Protein AF-A0A950QGL1-F1 (afdb_monomer_lite)

pLDDT: mean 83.85, std 9.9, range [49.78, 97.31]

Foldseek 3Di:
DKDADDQDPDPVLNVLQVVLCVLALCLVVVLLQVQCCPPQVDHWDDDDGNTRIIDDDDPPDDDPVVVVSSVVSSVVSVVCSVPDPVSSVVSVVVSVVVVVD

Structure (mmCIF, N/CA/C/O backbone):
data_AF-A0A950QGL1-F1
#
_entry.id   AF-A0A950QGL1-F1
#
loop_
_atom_site.group_PDB
_atom_site.id
_atom_site.type_symbol
_atom_site.label_atom_id
_atom_site.label_alt_id
_atom_site.label_comp_id
_atom_site.label_asym_id
_atom_site.label_entity_id
_atom_site.label_seq_id
_atom_site.pdbx_PDB_ins_code
_atom_site.Cartn_x
_atom_site.Cartn_y
_atom_site.Cartn_z
_atom_site.occupancy
_atom_site.B_iso_or_equiv
_atom_site.auth_seq_id
_atom_site.auth_comp_id
_atom_site.auth_asym_id
_atom_site.auth_atom_id
_atom_site.pdbx_PDB_model_num
ATOM 1 N N . CYS A 1 1 ? -14.719 4.953 -5.473 1.00 70.88 1 CYS A N 1
ATOM 2 C CA . CYS A 1 1 ? -13.899 6.187 -5.433 1.00 70.88 1 CYS A CA 1
ATOM 3 C C . CYS A 1 1 ? -12.426 5.798 -5.609 1.00 70.88 1 CYS A C 1
ATOM 5 O O . CYS A 1 1 ? -12.134 4.607 -5.697 1.00 70.88 1 CYS A O 1
ATOM 7 N N . GLY A 1 2 ? -11.502 6.753 -5.741 1.00 86.50 2 GLY A N 1
ATOM 8 C CA . GLY A 1 2 ? -10.083 6.430 -5.896 1.00 86.50 2 GLY A CA 1
ATOM 9 C C . GLY A 1 2 ? -9.157 7.550 -5.441 1.00 86.50 2 GLY A C 1
ATOM 10 O O . GLY A 1 2 ? -9.556 8.710 -5.424 1.00 86.50 2 GLY A O 1
ATOM 11 N N . ILE A 1 3 ? -7.938 7.175 -5.063 1.00 90.06 3 ILE A N 1
ATOM 12 C CA . ILE A 1 3 ? -6.883 8.079 -4.597 1.00 90.06 3 ILE A CA 1
ATOM 13 C C . ILE A 1 3 ? -5.868 8.215 -5.725 1.00 90.06 3 ILE A C 1
ATOM 15 O O . ILE A 1 3 ? -5.234 7.228 -6.099 1.00 90.06 3 ILE A O 1
ATOM 19 N N . GLN A 1 4 ? -5.742 9.417 -6.287 1.00 89.56 4 GLN A N 1
ATOM 20 C CA . GLN A 1 4 ? -4.784 9.697 -7.352 1.00 89.56 4 GLN A CA 1
ATOM 21 C C . GLN A 1 4 ? -3.449 10.152 -6.765 1.00 89.56 4 GLN A C 1
ATOM 23 O O . GLN A 1 4 ? -3.382 11.145 -6.046 1.00 89.56 4 GLN A O 1
ATOM 28 N N . PHE A 1 5 ? -2.378 9.456 -7.128 1.00 87.06 5 PHE A N 1
ATOM 29 C CA . PHE A 1 5 ? -1.020 9.822 -6.763 1.00 87.06 5 PHE A CA 1
ATOM 30 C C . PHE A 1 5 ? -0.388 10.705 -7.822 1.00 87.06 5 PHE A C 1
ATOM 32 O O . PHE A 1 5 ? -0.558 10.504 -9.026 1.00 87.06 5 PHE A O 1
ATOM 39 N N . GLN A 1 6 ? 0.391 11.661 -7.335 1.00 85.75 6 GLN A N 1
ATOM 40 C CA . GLN A 1 6 ? 1.220 12.534 -8.142 1.00 85.75 6 GLN A CA 1
ATOM 41 C C . GLN A 1 6 ? 2.687 12.240 -7.874 1.00 85.75 6 GLN A C 1
ATOM 43 O O . GLN A 1 6 ? 3.062 11.561 -6.914 1.00 85.75 6 GLN A O 1
ATOM 48 N N . ARG A 1 7 ? 3.530 12.768 -8.754 1.00 84.31 7 ARG A N 1
ATOM 49 C CA . ARG A 1 7 ? 4.971 12.717 -8.565 1.00 84.31 7 ARG A CA 1
ATOM 50 C C . ARG A 1 7 ? 5.338 13.416 -7.239 1.00 84.31 7 ARG A C 1
ATOM 52 O O . ARG A 1 7 ? 4.849 14.519 -7.006 1.00 84.31 7 ARG A O 1
ATOM 59 N N . PRO A 1 8 ? 6.213 12.828 -6.403 1.00 84.06 8 PRO A N 1
ATOM 60 C CA . PRO A 1 8 ? 6.651 13.463 -5.160 1.00 84.06 8 PRO A CA 1
ATOM 61 C C . PRO A 1 8 ? 7.402 14.774 -5.433 1.00 84.06 8 PRO A C 1
ATOM 63 O O . PRO A 1 8 ? 7.989 14.946 -6.498 1.00 84.06 8 PRO A O 1
ATOM 66 N N . GLU A 1 9 ? 7.437 15.693 -4.469 1.00 84.12 9 GLU A N 1
ATOM 67 C CA . GLU A 1 9 ? 8.131 16.983 -4.635 1.00 84.12 9 GLU A CA 1
ATOM 68 C C . GLU A 1 9 ? 9.641 16.882 -4.367 1.00 84.12 9 GLU A C 1
ATOM 70 O O . GLU A 1 9 ? 10.451 17.495 -5.068 1.00 84.12 9 GLU A O 1
ATOM 75 N N . LYS A 1 10 ? 10.039 16.057 -3.388 1.00 85.25 10 LYS A N 1
ATOM 76 C CA . LYS A 1 10 ? 11.442 15.880 -2.976 1.00 85.25 10 LYS A CA 1
ATOM 77 C C . LYS A 1 10 ? 12.274 15.253 -4.097 1.00 85.25 10 LYS A C 1
ATOM 79 O O . LYS A 1 10 ? 11.931 14.186 -4.604 1.00 85.25 10 LYS A O 1
ATOM 84 N N . LEU A 1 11 ? 13.410 15.868 -4.434 1.00 80.75 11 LEU A N 1
ATOM 85 C CA . LEU A 1 11 ? 14.247 15.471 -5.577 1.00 80.75 11 LEU A CA 1
ATOM 86 C C . LEU A 1 11 ? 14.726 14.009 -5.514 1.00 80.75 11 LEU A C 1
ATOM 88 O O . LEU A 1 11 ? 14.698 13.309 -6.524 1.00 80.75 11 LEU A O 1
ATOM 92 N N . SER A 1 12 ? 15.112 13.527 -4.330 1.00 78.38 12 SER A N 1
ATOM 93 C CA . SER A 1 12 ? 15.541 12.136 -4.131 1.00 78.38 12 SER A CA 1
ATOM 94 C C . SER A 1 12 ? 14.422 11.134 -4.439 1.00 78.38 12 SER A C 1
ATOM 96 O O . SER A 1 12 ? 14.634 10.165 -5.166 1.00 78.38 12 SER A O 1
ATOM 98 N N . LEU A 1 13 ? 13.206 11.405 -3.956 1.00 80.12 13 LEU A N 1
ATOM 99 C CA . LEU A 1 13 ? 12.026 10.577 -4.220 1.00 80.12 13 LEU A CA 1
ATOM 100 C C . LEU A 1 13 ? 11.571 10.687 -5.677 1.00 80.12 13 LEU A C 1
ATOM 102 O O . LEU A 1 13 ? 11.119 9.704 -6.256 1.00 80.12 13 LEU A O 1
ATOM 106 N N . ARG A 1 14 ? 11.731 11.862 -6.297 1.00 84.00 14 ARG A N 1
ATOM 107 C CA . ARG A 1 14 ? 11.430 12.084 -7.718 1.00 84.00 14 ARG A CA 1
ATOM 108 C C . ARG A 1 14 ? 12.253 11.188 -8.629 1.00 84.00 14 ARG A C 1
ATOM 110 O O . ARG A 1 14 ? 11.690 10.652 -9.578 1.00 84.00 14 ARG A O 1
ATOM 117 N N . LEU A 1 15 ? 13.551 11.052 -8.357 1.00 81.06 15 LEU A N 1
ATOM 118 C CA . LEU A 1 15 ? 14.447 10.232 -9.169 1.00 81.06 15 LEU A CA 1
ATOM 119 C C . LEU A 1 15 ? 14.094 8.744 -9.062 1.00 81.06 15 LEU A C 1
ATOM 121 O O . LEU A 1 15 ? 13.990 8.059 -10.082 1.00 81.06 15 LEU A O 1
ATOM 125 N N . ALA A 1 16 ? 13.857 8.258 -7.840 1.00 78.62 16 ALA A N 1
ATOM 126 C CA . ALA A 1 16 ? 13.395 6.891 -7.615 1.00 78.62 16 ALA A CA 1
ATOM 127 C C . ALA A 1 16 ? 12.066 6.646 -8.349 1.00 78.62 16 ALA A C 1
ATOM 129 O O . ALA A 1 16 ? 11.975 5.744 -9.180 1.00 78.62 16 ALA A O 1
ATOM 130 N N . PHE A 1 17 ? 11.077 7.517 -8.136 1.00 81.25 17 PHE A N 1
ATOM 131 C CA . PHE A 1 17 ? 9.763 7.446 -8.773 1.00 81.25 17 PHE A CA 1
ATOM 132 C C . PHE A 1 17 ? 9.837 7.390 -10.308 1.00 81.25 17 PHE A C 1
ATOM 134 O O . PHE A 1 17 ? 9.224 6.520 -10.923 1.00 81.25 17 PHE A O 1
ATOM 141 N N . GLU A 1 18 ? 10.610 8.277 -10.944 1.00 83.12 18 GLU A N 1
ATOM 142 C CA . GLU A 1 18 ? 10.776 8.280 -12.406 1.00 83.12 18 GLU A CA 1
ATOM 143 C C . GLU A 1 18 ? 11.454 7.015 -12.930 1.00 83.12 18 GLU A C 1
ATOM 145 O O . GLU A 1 18 ? 11.082 6.516 -13.993 1.00 83.12 18 GLU A O 1
ATOM 150 N N . THR A 1 19 ? 12.428 6.486 -12.188 1.00 78.56 19 THR A N 1
ATOM 151 C CA . THR A 1 19 ? 13.119 5.245 -12.553 1.00 78.56 19 THR A CA 1
ATOM 152 C C . THR A 1 19 ? 12.134 4.076 -12.595 1.00 78.56 19 THR A C 1
ATOM 154 O O . THR A 1 19 ? 12.108 3.332 -13.572 1.00 78.56 19 THR A O 1
ATOM 157 N N . PHE A 1 20 ? 11.249 3.961 -11.601 1.00 72.81 20 PHE A N 1
ATOM 158 C CA . PHE A 1 20 ? 10.198 2.937 -11.592 1.00 72.81 20 PHE A CA 1
ATOM 159 C C . PHE A 1 20 ? 9.155 3.129 -12.680 1.00 72.81 20 PHE A C 1
ATOM 161 O O . PHE A 1 20 ? 8.772 2.160 -13.336 1.00 72.81 20 PHE A O 1
ATOM 168 N N . ASN A 1 21 ? 8.725 4.370 -12.899 1.00 77.38 21 ASN A N 1
ATOM 169 C CA . ASN A 1 21 ? 7.741 4.675 -13.928 1.00 77.38 21 ASN A CA 1
ATOM 170 C C . ASN A 1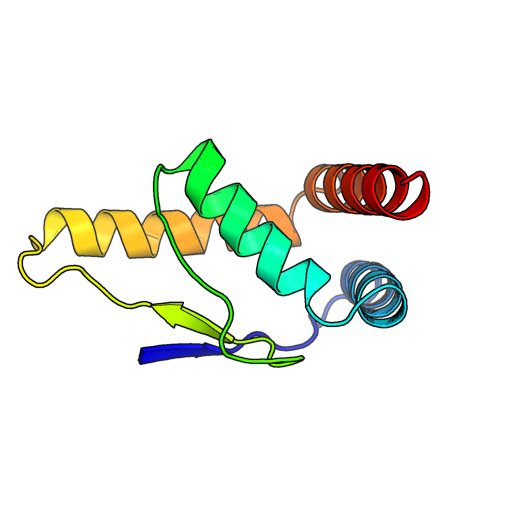 21 ? 8.254 4.313 -15.334 1.00 77.38 21 ASN A C 1
ATOM 172 O O . ASN A 1 21 ? 7.473 3.900 -16.185 1.00 77.38 21 ASN A O 1
ATOM 176 N N . ARG A 1 22 ? 9.573 4.415 -15.568 1.00 78.50 22 ARG A N 1
ATOM 177 C CA . ARG A 1 22 ? 10.218 3.957 -16.810 1.00 78.50 22 ARG A CA 1
ATOM 178 C C . ARG A 1 22 ? 10.258 2.439 -16.961 1.00 78.50 22 ARG A C 1
ATOM 180 O O . ARG A 1 22 ? 10.196 1.964 -18.087 1.00 78.50 22 ARG A O 1
ATOM 187 N N . ILE A 1 23 ? 10.389 1.697 -15.862 1.00 75.06 23 ILE A N 1
ATOM 188 C CA . ILE A 1 23 ? 10.413 0.229 -15.896 1.00 75.06 23 ILE A CA 1
ATOM 189 C C . ILE A 1 23 ? 9.020 -0.300 -16.239 1.00 75.06 23 ILE A C 1
ATOM 191 O O . ILE A 1 23 ? 8.872 -1.079 -17.174 1.00 75.06 23 ILE A O 1
ATOM 195 N N . HIS A 1 24 ? 8.000 0.127 -15.492 1.00 72.56 24 HIS A N 1
ATOM 196 C CA . HIS A 1 24 ? 6.609 -0.178 -15.808 1.00 72.56 24 HIS A CA 1
ATOM 197 C C . HIS A 1 24 ? 5.683 0.809 -15.072 1.00 72.56 24 HIS A C 1
ATOM 199 O O . HIS A 1 24 ? 5.718 0.854 -13.839 1.00 72.56 24 HIS A O 1
ATOM 205 N N . PRO A 1 25 ? 4.800 1.558 -15.762 1.00 69.81 25 PRO A N 1
ATOM 206 C CA . PRO A 1 25 ? 4.057 2.660 -15.140 1.00 69.81 25 PRO A CA 1
ATOM 207 C C . PRO A 1 25 ? 3.134 2.234 -13.990 1.00 69.81 25 PRO A C 1
ATOM 209 O O . PRO A 1 25 ? 2.929 2.974 -13.034 1.00 69.81 25 PRO A O 1
ATOM 212 N N . ALA A 1 26 ? 2.613 1.003 -14.034 1.00 74.75 26 ALA A N 1
ATOM 213 C C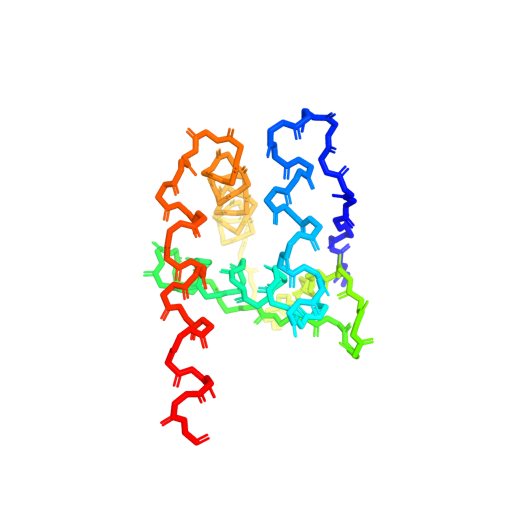A . ALA A 1 26 ? 1.776 0.467 -12.957 1.00 74.75 26 ALA A CA 1
ATOM 214 C C . ALA A 1 26 ? 2.552 -0.001 -11.707 1.00 74.75 26 ALA A C 1
ATOM 216 O O . ALA A 1 26 ? 1.924 -0.343 -10.708 1.00 74.75 26 ALA A O 1
ATOM 217 N N . MET A 1 27 ? 3.890 -0.043 -11.726 1.00 77.75 27 MET A N 1
ATOM 218 C CA . MET A 1 27 ? 4.679 -0.641 -10.636 1.00 77.75 27 MET A CA 1
ATOM 219 C C . MET A 1 27 ? 4.504 0.073 -9.306 1.00 77.75 27 MET A C 1
ATOM 221 O O . MET A 1 27 ? 4.326 -0.582 -8.283 1.00 77.75 27 MET A O 1
ATOM 225 N N . PHE A 1 28 ? 4.525 1.407 -9.313 1.00 80.25 28 PHE A N 1
ATOM 226 C CA . PHE A 1 28 ? 4.340 2.170 -8.083 1.00 80.25 28 PHE A CA 1
ATOM 227 C C . PHE A 1 28 ? 2.977 1.873 -7.455 1.00 80.25 28 PHE A C 1
ATOM 229 O O . PHE A 1 28 ? 2.891 1.532 -6.279 1.00 80.25 28 PHE A O 1
ATOM 236 N N . ALA A 1 29 ? 1.910 1.937 -8.253 1.00 83.38 29 ALA A N 1
ATOM 237 C CA . ALA A 1 29 ? 0.567 1.655 -7.770 1.00 83.38 29 ALA A CA 1
ATOM 238 C C . ALA A 1 29 ? 0.438 0.198 -7.287 1.00 83.38 29 ALA A C 1
ATOM 240 O O . ALA A 1 29 ? -0.150 -0.055 -6.236 1.00 83.38 29 ALA A O 1
ATOM 241 N N . GLN A 1 30 ? 1.064 -0.752 -7.987 1.00 84.31 30 GLN A N 1
ATOM 242 C CA . GLN A 1 30 ? 1.046 -2.162 -7.605 1.00 84.31 30 GLN A CA 1
ATOM 243 C C . GLN A 1 30 ? 1.781 -2.430 -6.290 1.00 84.31 30 GLN A C 1
ATOM 245 O O . GLN A 1 30 ? 1.351 -3.253 -5.484 1.00 84.31 30 GLN A O 1
ATOM 250 N N . MET A 1 31 ? 2.863 -1.707 -6.023 1.00 85.31 31 MET A N 1
ATOM 251 C CA . MET A 1 31 ? 3.551 -1.788 -4.741 1.00 85.31 31 MET A CA 1
ATOM 252 C C . MET A 1 31 ? 2.699 -1.310 -3.574 1.00 85.31 31 MET A C 1
ATOM 254 O O . MET A 1 31 ? 2.710 -1.945 -2.521 1.00 85.31 31 MET A O 1
ATOM 258 N N . LEU A 1 32 ? 1.956 -0.217 -3.757 1.00 89.19 32 LEU A N 1
ATOM 259 C CA . LEU A 1 32 ? 1.033 0.269 -2.735 1.00 89.19 32 LEU A CA 1
ATOM 260 C C . LEU A 1 32 ? -0.023 -0.791 -2.419 1.00 89.19 32 LEU A C 1
ATOM 262 O O . LEU A 1 32 ? -0.233 -1.108 -1.250 1.00 89.19 32 LEU A O 1
ATOM 266 N N 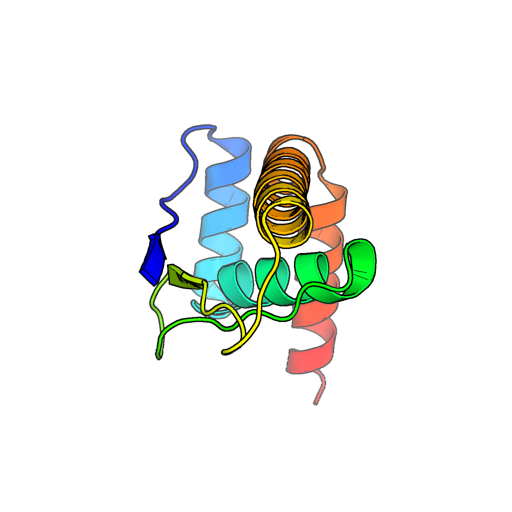. VAL A 1 33 ? -0.603 -1.409 -3.455 1.00 91.50 33 VAL A N 1
ATOM 267 C CA . VAL A 1 33 ? -1.547 -2.529 -3.308 1.00 91.50 33 VAL A CA 1
ATOM 268 C C . VAL A 1 33 ? -0.911 -3.683 -2.529 1.00 91.50 33 VAL A C 1
ATOM 270 O O . VAL A 1 33 ? -1.490 -4.179 -1.563 1.00 91.50 33 VAL A O 1
ATOM 273 N N . MET A 1 34 ? 0.308 -4.091 -2.896 1.00 90.00 34 MET A N 1
ATOM 274 C CA . MET A 1 34 ? 1.015 -5.170 -2.203 1.00 90.00 34 MET A CA 1
ATOM 275 C C . MET A 1 34 ? 1.301 -4.842 -0.735 1.00 90.00 34 MET A C 1
ATOM 277 O O . MET A 1 34 ? 1.220 -5.736 0.108 1.00 90.00 34 MET A O 1
ATOM 281 N N . ARG A 1 35 ? 1.647 -3.590 -0.416 1.00 91.12 35 ARG A N 1
ATOM 282 C CA . ARG A 1 35 ? 1.972 -3.167 0.951 1.00 91.12 35 ARG A CA 1
ATOM 283 C C . ARG A 1 35 ? 0.726 -3.111 1.827 1.00 91.12 35 ARG A C 1
ATOM 285 O O . ARG A 1 35 ? 0.745 -3.675 2.918 1.00 91.12 35 ARG A O 1
ATOM 292 N N . LEU A 1 36 ? -0.355 -2.526 1.312 1.00 94.12 36 LEU A N 1
ATOM 293 C CA . LEU A 1 36 ? -1.671 -2.523 1.953 1.00 94.12 36 LEU A CA 1
ATOM 294 C C . LEU A 1 36 ? -2.132 -3.946 2.270 1.00 94.12 36 LEU A C 1
ATOM 296 O O . LEU A 1 36 ? -2.509 -4.236 3.405 1.00 94.12 36 LEU A O 1
ATOM 300 N N . PHE A 1 37 ? -2.000 -4.864 1.312 1.00 94.31 37 PHE A N 1
ATOM 301 C CA . PHE A 1 37 ? -2.404 -6.248 1.519 1.00 94.31 37 PHE A CA 1
ATOM 302 C C . PHE A 1 37 ? -1.510 -6.972 2.534 1.00 94.31 37 PHE A C 1
ATOM 304 O O . PHE A 1 37 ? -2.006 -7.546 3.498 1.00 94.31 37 PHE A O 1
ATOM 311 N N . ARG A 1 38 ? -0.183 -6.930 2.361 1.00 92.25 38 ARG A N 1
ATOM 312 C CA . ARG A 1 38 ? 0.748 -7.726 3.181 1.00 92.25 38 ARG A CA 1
ATOM 313 C C . ARG A 1 38 ? 0.912 -7.223 4.610 1.00 92.25 38 ARG A C 1
ATOM 315 O O . ARG A 1 38 ? 1.161 -8.040 5.489 1.00 92.25 38 ARG A O 1
ATOM 322 N N . LYS A 1 39 ? 0.842 -5.909 4.837 1.00 93.38 39 LYS A N 1
ATOM 323 C CA . LYS A 1 39 ? 1.051 -5.322 6.170 1.00 93.38 39 LYS A CA 1
ATOM 324 C C . LYS A 1 39 ? -0.236 -5.011 6.913 1.00 93.38 39 LYS A C 1
ATOM 326 O O . LYS A 1 39 ? -0.235 -5.046 8.137 1.00 93.38 39 LYS A O 1
ATOM 331 N N . HIS A 1 40 ? -1.299 -4.687 6.184 1.00 95.31 40 HIS A N 1
ATOM 332 C CA . HIS A 1 40 ? -2.538 -4.196 6.779 1.00 95.31 40 HIS A CA 1
ATOM 333 C C . HIS A 1 40 ? -3.747 -5.081 6.456 1.00 95.31 40 HIS A C 1
ATOM 335 O O . HIS A 1 40 ? -4.835 -4.803 6.942 1.00 95.31 40 HIS A O 1
ATOM 341 N N . GLY A 1 41 ? -3.586 -6.142 5.653 1.00 94.56 41 GLY A N 1
ATOM 342 C CA . GLY A 1 41 ? -4.694 -7.021 5.267 1.00 94.56 41 GLY A CA 1
ATOM 343 C C . GLY A 1 41 ? -5.718 -6.350 4.348 1.00 94.56 41 GLY A C 1
ATOM 344 O O . GLY A 1 41 ? -6.807 -6.879 4.153 1.00 94.56 41 GLY A O 1
ATOM 345 N N . VAL A 1 42 ? -5.386 -5.190 3.773 1.00 94.56 42 VAL A N 1
ATOM 346 C CA . VAL A 1 42 ? -6.308 -4.394 2.961 1.00 94.56 42 VAL A CA 1
ATOM 347 C C . VAL A 1 42 ? -6.113 -4.724 1.485 1.00 94.56 42 VAL A C 1
ATOM 349 O O . VAL A 1 42 ? -5.095 -4.381 0.881 1.00 94.56 42 VAL A O 1
ATOM 352 N N . LEU A 1 43 ? -7.115 -5.360 0.877 1.00 93.69 43 LEU A N 1
ATOM 353 C CA . LEU A 1 43 ? -7.115 -5.632 -0.557 1.00 93.69 43 LEU A CA 1
ATOM 354 C C . LEU A 1 43 ? -7.608 -4.409 -1.340 1.00 93.69 43 LEU A C 1
ATOM 356 O O . LEU A 1 43 ? -8.710 -3.912 -1.129 1.00 93.69 43 LEU A O 1
ATOM 360 N N . THR A 1 44 ? -6.792 -3.946 -2.281 1.00 92.19 44 THR A N 1
ATOM 361 C CA . THR A 1 44 ? -7.100 -2.826 -3.182 1.00 92.19 44 THR A CA 1
ATOM 362 C C . THR A 1 44 ? -6.709 -3.176 -4.613 1.00 92.19 44 THR A C 1
ATOM 364 O O . THR A 1 44 ? -6.129 -4.230 -4.874 1.00 92.19 44 THR A O 1
ATOM 367 N N . GLN A 1 45 ? -7.056 -2.310 -5.565 1.00 89.94 45 GLN A N 1
ATOM 368 C CA . GLN A 1 45 ? -6.709 -2.486 -6.974 1.00 89.94 45 GLN A CA 1
ATOM 369 C C . GLN A 1 45 ? -6.231 -1.171 -7.582 1.00 89.94 45 GLN A C 1
ATOM 371 O O . GLN A 1 45 ? -6.606 -0.094 -7.123 1.00 89.94 45 GLN A O 1
ATOM 376 N N . VAL A 1 46 ? -5.439 -1.257 -8.647 1.00 87.62 46 VAL A N 1
ATOM 377 C CA . VAL A 1 46 ? -5.091 -0.103 -9.483 1.00 87.62 46 VAL A CA 1
ATOM 378 C C . VAL A 1 46 ? -6.192 0.109 -10.524 1.00 87.62 46 VAL A C 1
ATOM 380 O O . VAL A 1 46 ? -6.712 -0.852 -11.093 1.00 87.62 46 VAL A O 1
ATOM 383 N N . CYS A 1 47 ? -6.578 1.359 -10.776 1.00 84.81 47 CYS A N 1
ATOM 384 C CA . CYS A 1 47 ? -7.547 1.674 -11.823 1.00 84.81 47 CYS A CA 1
ATOM 385 C C . CYS A 1 47 ? -6.892 1.606 -13.214 1.00 84.81 47 CYS A C 1
ATOM 387 O O . CYS A 1 47 ? -6.129 2.492 -13.561 1.00 84.81 47 CYS A O 1
ATOM 389 N N . GLY A 1 48 ? -7.244 0.627 -14.051 1.00 76.31 48 GLY A N 1
ATOM 390 C CA . GLY A 1 48 ? -6.859 0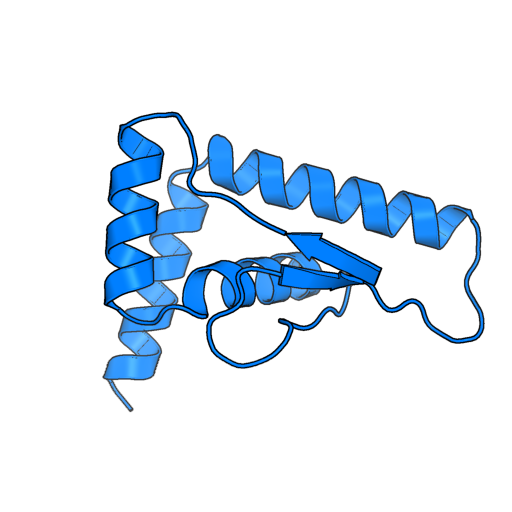.604 -15.473 1.00 76.31 48 GLY A CA 1
ATOM 391 C C . GLY A 1 48 ? -5.345 0.559 -15.757 1.00 76.31 48 GLY A C 1
ATOM 392 O O . GLY A 1 48 ? -4.514 0.481 -14.855 1.00 76.31 48 GLY A O 1
ATOM 393 N N . ASN A 1 49 ? -4.977 0.605 -17.042 1.00 68.12 49 ASN A N 1
ATOM 394 C CA . ASN A 1 49 ? -3.571 0.625 -17.455 1.00 68.12 49 ASN A CA 1
ATOM 395 C C . ASN A 1 49 ? -2.992 2.036 -17.305 1.00 68.12 49 ASN A C 1
ATOM 397 O O . ASN A 1 49 ? -3.526 2.989 -17.865 1.00 68.12 49 ASN A O 1
ATOM 401 N N . ASN A 1 50 ? -1.868 2.148 -16.594 1.00 63.72 50 ASN A N 1
ATOM 402 C CA . ASN A 1 50 ? -1.075 3.372 -16.422 1.00 63.72 50 ASN A CA 1
ATOM 403 C C . ASN A 1 50 ? -1.746 4.528 -15.657 1.00 63.72 50 ASN A C 1
ATOM 405 O O . ASN A 1 50 ? -1.213 5.638 -15.682 1.00 63.72 50 ASN A O 1
ATOM 409 N N . PHE A 1 51 ? -2.850 4.306 -14.933 1.00 71.06 51 PHE A N 1
ATOM 410 C CA . PHE A 1 51 ? -3.329 5.326 -13.998 1.00 71.06 51 PHE A CA 1
ATOM 411 C C . PHE A 1 51 ? -2.746 5.099 -12.613 1.00 71.06 51 PHE A C 1
ATOM 413 O O . PHE A 1 51 ? -2.871 4.037 -12.006 1.00 71.06 51 PHE A O 1
ATOM 420 N N . MET A 1 52 ? -2.165 6.164 -12.076 1.00 83.75 52 MET A N 1
ATOM 421 C CA . MET A 1 52 ? -1.665 6.243 -10.708 1.00 83.75 52 MET A CA 1
ATOM 422 C C . MET A 1 52 ? -2.821 6.447 -9.728 1.00 83.75 52 MET A C 1
ATOM 424 O O . MET A 1 52 ? -2.813 7.381 -8.935 1.00 83.75 52 MET A O 1
ATOM 428 N N . VAL A 1 53 ? -3.858 5.618 -9.831 1.00 88.00 53 VAL A N 1
ATOM 429 C CA . VAL A 1 53 ? -5.071 5.732 -9.025 1.00 88.00 53 VAL A CA 1
ATOM 430 C C . VAL A 1 53 ? -5.315 4.416 -8.306 1.00 88.00 53 VAL A C 1
ATOM 432 O O . VAL A 1 53 ? -5.547 3.384 -8.938 1.00 88.00 53 VAL A O 1
ATOM 435 N N . LEU A 1 54 ? -5.287 4.464 -6.977 1.00 90.56 54 LEU A N 1
ATOM 436 C CA . LEU A 1 54 ? -5.699 3.353 -6.131 1.00 90.56 54 LEU A CA 1
ATOM 437 C C . LEU A 1 54 ? -7.217 3.362 -6.006 1.00 90.56 54 LEU A C 1
ATOM 439 O O . LEU A 1 54 ? -7.810 4.340 -5.548 1.00 90.56 54 LEU A O 1
ATOM 443 N N . LYS A 1 55 ? -7.853 2.267 -6.403 1.00 89.88 55 LYS A N 1
ATOM 444 C CA . LYS A 1 55 ? -9.289 2.072 -6.272 1.00 89.88 55 LYS A CA 1
ATOM 445 C C . LYS A 1 55 ? -9.626 1.737 -4.822 1.00 89.88 55 LYS A C 1
ATOM 447 O O . LYS A 1 55 ? -9.294 0.657 -4.338 1.00 89.88 55 LYS A O 1
ATOM 452 N N . ALA A 1 56 ? -10.334 2.650 -4.165 1.00 87.88 56 ALA A N 1
ATOM 453 C CA . ALA A 1 56 ? -10.977 2.406 -2.882 1.00 87.88 56 ALA A CA 1
ATOM 454 C C . ALA A 1 56 ? -12.418 1.952 -3.158 1.00 87.88 56 ALA A C 1
ATOM 456 O O . ALA A 1 56 ? -13.280 2.747 -3.554 1.00 87.88 56 ALA A O 1
ATOM 457 N N . ALA A 1 57 ? -12.651 0.647 -3.040 1.00 88.62 57 ALA A N 1
ATOM 458 C CA . ALA A 1 57 ? -13.956 0.026 -3.221 1.00 88.62 57 ALA A CA 1
ATOM 459 C C . ALA A 1 57 ? -14.266 -0.809 -1.972 1.00 88.62 57 ALA A C 1
ATOM 461 O O . ALA A 1 57 ? -13.757 -1.927 -1.870 1.00 88.62 57 ALA A O 1
ATOM 462 N N . PRO A 1 58 ? -15.028 -0.264 -1.006 1.00 89.44 58 PRO A N 1
ATOM 463 C CA . PRO A 1 58 ? -15.402 -1.026 0.174 1.00 89.44 58 PRO A CA 1
ATOM 464 C C . PRO A 1 58 ? -16.332 -2.190 -0.209 1.00 89.44 58 PRO A C 1
ATOM 466 O O . PRO A 1 58 ? -17.013 -2.125 -1.241 1.00 89.44 58 PRO A O 1
ATOM 469 N N . PRO A 1 59 ? -16.373 -3.253 0.609 1.00 90.75 59 PRO A N 1
ATOM 470 C CA . PRO A 1 59 ? -17.381 -4.298 0.477 1.00 90.75 59 PRO A CA 1
ATOM 471 C C . PRO A 1 59 ? -18.797 -3.734 0.679 1.00 90.75 59 PRO A C 1
ATOM 473 O O . PRO A 1 59 ? -18.980 -2.637 1.205 1.00 90.75 59 PRO A O 1
ATOM 476 N N . LEU A 1 60 ? -19.813 -4.507 0.272 1.00 93.81 60 LEU A N 1
ATOM 477 C CA . LEU A 1 60 ? -21.226 -4.120 0.409 1.00 93.81 60 LEU A CA 1
ATOM 478 C C . LEU A 1 60 ? -21.623 -3.837 1.869 1.00 93.81 60 LEU A C 1
ATOM 480 O O . LEU A 1 60 ? -22.480 -2.995 2.121 1.00 93.81 60 LEU A O 1
ATOM 484 N N . VAL A 1 61 ? -20.996 -4.540 2.812 1.00 95.31 61 VAL A N 1
ATOM 485 C CA . VAL A 1 61 ? -21.162 -4.346 4.253 1.00 95.31 61 VAL A CA 1
ATOM 486 C C . VAL A 1 61 ? -19.808 -3.951 4.821 1.00 95.31 61 VAL A C 1
ATOM 488 O O . VAL A 1 61 ? -18.850 -4.705 4.675 1.00 95.31 61 VAL A O 1
ATOM 491 N N . VAL A 1 62 ? -19.737 -2.776 5.442 1.00 95.19 62 VAL A N 1
ATOM 492 C CA . VAL A 1 62 ? -18.533 -2.245 6.085 1.00 95.19 62 VAL A CA 1
ATOM 493 C C . VAL A 1 62 ? -18.934 -1.426 7.309 1.00 95.19 62 VAL A C 1
ATOM 495 O O . VAL A 1 62 ? -19.970 -0.759 7.309 1.00 95.19 62 VAL A O 1
ATOM 498 N N . THR A 1 63 ? -18.123 -1.487 8.355 1.00 97.06 63 THR A N 1
ATOM 499 C CA . THR A 1 63 ? -18.280 -0.713 9.588 1.00 97.06 63 THR A CA 1
ATOM 500 C C . THR A 1 63 ? -17.424 0.551 9.562 1.00 97.06 63 THR A C 1
ATOM 502 O O . THR A 1 63 ? -16.434 0.649 8.839 1.00 97.06 63 THR A O 1
ATOM 505 N N . GLU A 1 64 ? -17.765 1.528 10.400 1.00 96.25 64 GLU A N 1
ATOM 506 C CA . GLU A 1 64 ? -16.973 2.756 10.540 1.00 96.25 64 GLU A CA 1
ATOM 507 C C . GLU A 1 64 ? -15.533 2.472 11.000 1.00 96.25 64 GLU A C 1
ATOM 509 O O . GLU A 1 64 ? -14.586 3.045 10.465 1.00 96.25 64 GLU A O 1
ATOM 514 N N . ALA A 1 65 ? -15.348 1.516 11.913 1.00 97.12 65 ALA A N 1
ATOM 515 C CA . ALA A 1 65 ? -14.025 1.101 12.377 1.00 97.12 65 ALA A CA 1
ATOM 516 C C . ALA A 1 65 ? -13.158 0.508 11.249 1.00 97.12 65 ALA A C 1
ATOM 518 O O . ALA A 1 65 ? -11.954 0.767 11.186 1.00 97.12 65 ALA A O 1
ATOM 519 N N . GLU A 1 66 ? -13.753 -0.249 10.323 1.00 95.38 66 GLU A N 1
ATOM 520 C CA . GLU A 1 66 ? -13.041 -0.779 9.152 1.00 95.38 66 GLU A CA 1
ATOM 521 C C . GLU A 1 66 ? -12.669 0.332 8.162 1.00 95.38 66 GLU A C 1
ATOM 523 O O . GLU A 1 66 ? -11.593 0.287 7.564 1.00 95.38 66 GLU A O 1
ATOM 528 N N . ILE A 1 67 ? -13.509 1.364 8.024 1.00 94.62 67 ILE A N 1
ATOM 529 C CA . ILE A 1 67 ? -13.193 2.548 7.211 1.00 94.62 67 ILE A CA 1
ATOM 530 C C . ILE A 1 67 ? -12.009 3.310 7.814 1.00 94.62 67 ILE A C 1
ATOM 532 O O . ILE A 1 67 ? -11.077 3.652 7.086 1.00 94.62 67 ILE A O 1
ATOM 536 N N . VAL A 1 68 ? -12.003 3.539 9.131 1.00 96.44 68 VAL A N 1
ATOM 537 C CA . VAL A 1 68 ? -10.872 4.179 9.826 1.00 96.44 68 VAL A CA 1
ATOM 538 C C . VAL A 1 68 ? -9.598 3.356 9.640 1.00 96.44 68 VAL A C 1
ATOM 540 O O . VAL A 1 68 ? -8.575 3.894 9.220 1.00 96.44 68 VAL A O 1
ATOM 543 N N . THR A 1 69 ? -9.684 2.037 9.831 1.00 95.62 69 THR A N 1
ATOM 544 C CA . THR A 1 69 ? -8.557 1.114 9.614 1.00 95.62 69 THR A CA 1
ATOM 545 C C . THR A 1 69 ? -7.998 1.223 8.194 1.00 95.62 69 THR A C 1
ATOM 547 O O . THR A 1 69 ? -6.782 1.236 8.002 1.00 95.62 69 THR A O 1
ATOM 550 N N . PHE A 1 70 ? -8.867 1.332 7.184 1.00 95.12 70 PHE A N 1
ATOM 551 C CA . PHE A 1 70 ? -8.450 1.541 5.799 1.00 95.12 70 PHE A CA 1
ATOM 552 C C . PHE A 1 70 ? -7.691 2.862 5.620 1.00 95.12 70 PHE A C 1
ATOM 554 O O . PHE A 1 70 ? -6.618 2.866 5.014 1.00 95.12 70 PHE A O 1
ATOM 561 N N . VAL A 1 71 ? -8.225 3.971 6.139 1.00 95.31 71 VAL A N 1
ATOM 562 C CA . VAL A 1 71 ? -7.606 5.298 6.003 1.00 95.31 71 VAL A CA 1
ATOM 563 C C . VAL A 1 71 ? -6.234 5.332 6.680 1.00 95.31 71 VAL A C 1
ATOM 565 O O . VAL A 1 71 ? -5.260 5.729 6.041 1.00 95.31 71 VAL A O 1
ATOM 568 N N . GLU A 1 72 ? -6.128 4.828 7.911 1.00 97.31 72 GLU A N 1
ATOM 569 C CA . GLU A 1 72 ? -4.855 4.741 8.639 1.00 97.31 72 GLU A CA 1
ATOM 570 C C . GLU A 1 72 ? -3.834 3.848 7.921 1.00 97.31 72 GLU A C 1
ATOM 572 O O . GLU A 1 72 ? -2.639 4.147 7.886 1.00 97.31 72 GLU A O 1
ATOM 577 N N . ALA A 1 73 ? -4.282 2.737 7.328 1.00 96.50 73 ALA A N 1
ATOM 578 C CA . ALA A 1 73 ? -3.409 1.863 6.555 1.00 96.50 73 ALA A CA 1
ATOM 579 C C . ALA A 1 73 ? -2.853 2.574 5.314 1.00 96.50 73 ALA A C 1
ATOM 581 O O . ALA A 1 73 ? -1.667 2.438 5.010 1.00 96.50 73 ALA A O 1
ATOM 582 N N . VAL A 1 74 ? -3.682 3.348 4.604 1.00 94.88 74 VAL A N 1
ATOM 583 C CA . VAL A 1 74 ? -3.212 4.159 3.474 1.00 94.88 74 VAL A CA 1
ATOM 584 C C . VAL A 1 74 ? -2.198 5.195 3.946 1.00 94.88 74 VAL A C 1
ATOM 586 O O . VAL A 1 74 ? -1.131 5.295 3.343 1.00 94.88 74 VAL A O 1
ATOM 589 N N . GLU A 1 75 ? -2.487 5.920 5.025 1.00 95.00 75 GLU A N 1
ATOM 590 C CA . GLU A 1 75 ? -1.581 6.927 5.584 1.00 95.00 75 GLU A CA 1
ATOM 591 C C . GLU A 1 75 ? -0.208 6.329 5.917 1.00 95.00 75 GLU A C 1
ATOM 593 O O . GLU A 1 75 ? 0.802 6.775 5.370 1.00 95.00 75 GLU A O 1
ATOM 598 N N . ARG A 1 76 ? -0.168 5.233 6.686 1.00 95.06 76 ARG A N 1
ATOM 599 C CA . ARG A 1 76 ? 1.085 4.550 7.051 1.00 95.06 76 ARG A CA 1
ATOM 600 C C . ARG A 1 76 ? 1.881 4.084 5.836 1.00 95.06 76 ARG A C 1
ATOM 602 O O . ARG A 1 76 ? 3.103 4.224 5.796 1.00 95.06 76 ARG A O 1
ATOM 609 N N . VAL A 1 77 ? 1.214 3.536 4.820 1.00 92.62 77 VAL A N 1
ATOM 610 C CA . VAL A 1 77 ? 1.898 3.104 3.591 1.00 92.62 77 VAL A CA 1
ATOM 611 C C . VAL A 1 77 ? 2.517 4.300 2.862 1.00 92.62 77 VAL A C 1
ATOM 613 O O . VAL A 1 77 ? 3.641 4.196 2.374 1.00 92.62 77 VAL A O 1
ATOM 616 N N . ILE A 1 78 ? 1.834 5.444 2.808 1.00 90.31 78 ILE A N 1
ATOM 617 C CA . ILE A 1 78 ? 2.359 6.655 2.166 1.00 90.31 78 ILE A CA 1
ATOM 618 C C . ILE A 1 78 ? 3.487 7.293 2.981 1.00 90.31 78 ILE A C 1
ATOM 620 O O . ILE A 1 78 ? 4.455 7.788 2.397 1.00 90.31 78 ILE A O 1
ATOM 624 N N . GLU A 1 79 ? 3.437 7.237 4.307 1.00 90.56 79 GLU A N 1
ATOM 625 C CA . GLU A 1 79 ? 4.560 7.638 5.156 1.00 90.56 79 GLU A CA 1
ATOM 626 C C . GLU A 1 79 ? 5.805 6.780 4.895 1.00 90.56 79 GLU A C 1
ATOM 628 O O . GLU A 1 79 ? 6.908 7.318 4.766 1.00 90.56 79 GLU A O 1
ATOM 633 N N . GLU A 1 80 ? 5.653 5.460 4.738 1.00 87.69 80 GLU A N 1
ATOM 634 C CA . GLU A 1 80 ? 6.765 4.560 4.396 1.00 87.69 80 GLU A CA 1
ATOM 635 C C . GLU A 1 80 ? 7.416 4.927 3.053 1.00 87.69 80 GLU A C 1
ATOM 637 O O . GLU A 1 80 ? 8.645 4.929 2.949 1.00 87.69 80 GLU A O 1
ATOM 642 N N . VAL A 1 81 ? 6.619 5.291 2.042 1.00 85.75 81 VAL A N 1
ATOM 643 C CA . VAL A 1 81 ? 7.122 5.742 0.728 1.00 85.75 81 VAL A CA 1
ATOM 644 C C . VAL A 1 81 ? 8.025 6.972 0.868 1.00 85.75 81 VAL A C 1
ATOM 646 O O . VAL A 1 81 ? 9.042 7.083 0.175 1.00 85.75 81 VAL A O 1
ATOM 649 N N . HIS A 1 82 ? 7.666 7.896 1.764 1.00 82.12 82 HIS A N 1
ATOM 650 C CA . HIS A 1 82 ? 8.391 9.149 1.973 1.00 82.12 82 HIS A CA 1
ATOM 651 C C . HIS A 1 82 ? 9.590 9.030 2.920 1.00 82.12 82 HIS A C 1
ATOM 653 O O . HIS A 1 82 ? 10.508 9.849 2.826 1.00 82.12 82 HIS A O 1
ATOM 659 N N . SER A 1 83 ? 9.579 8.061 3.836 1.00 78.06 83 SER A N 1
ATOM 660 C CA . SER A 1 83 ? 10.563 7.943 4.919 1.00 78.06 83 SER A CA 1
ATOM 661 C C . SER A 1 83 ? 11.597 6.838 4.704 1.00 78.06 83 SER A C 1
ATOM 663 O O . SER A 1 83 ? 12.683 6.911 5.278 1.00 78.06 83 SER A O 1
ATOM 665 N N . SER A 1 84 ? 11.302 5.827 3.880 1.00 72.19 84 SER A N 1
ATOM 666 C CA . SER A 1 84 ? 12.099 4.602 3.838 1.00 72.19 84 SER A CA 1
ATOM 667 C C . SER A 1 84 ? 12.717 4.314 2.474 1.00 72.19 84 SER A C 1
ATOM 669 O O . SER A 1 84 ? 12.030 4.087 1.479 1.00 72.19 84 SER A O 1
ATOM 671 N N . SER A 1 85 ? 14.046 4.184 2.443 1.00 69.69 85 SER A N 1
ATOM 672 C CA . SER A 1 85 ? 14.763 3.586 1.309 1.00 69.69 85 SER A CA 1
ATOM 673 C C . SER A 1 85 ? 14.418 2.101 1.118 1.00 69.69 85 SER A C 1
ATOM 675 O O . SER A 1 85 ? 14.540 1.582 0.009 1.00 69.69 85 SER A O 1
ATOM 677 N N . ALA A 1 86 ? 13.932 1.415 2.161 1.00 73.12 86 ALA A N 1
ATOM 678 C CA . ALA A 1 86 ? 13.566 0.003 2.095 1.00 73.12 86 ALA A CA 1
ATOM 679 C C . ALA A 1 86 ? 12.358 -0.248 1.182 1.00 73.12 86 ALA A C 1
ATOM 681 O O . ALA A 1 86 ? 12.350 -1.249 0.466 1.00 73.12 86 ALA A O 1
ATOM 682 N N . PHE A 1 87 ? 11.390 0.680 1.141 1.00 78.25 87 PHE A N 1
ATOM 683 C CA . PHE A 1 87 ? 10.283 0.625 0.179 1.00 78.25 87 PHE A CA 1
ATOM 684 C C . PHE A 1 87 ? 10.828 0.530 -1.253 1.00 78.25 87 PHE A C 1
ATOM 686 O O . PHE A 1 87 ? 10.480 -0.373 -2.011 1.00 78.25 87 PHE A O 1
ATOM 693 N N . TRP A 1 88 ? 11.771 1.409 -1.589 1.00 74.81 88 TRP A N 1
ATOM 694 C CA . TRP A 1 88 ? 12.390 1.467 -2.911 1.00 74.81 88 TRP A CA 1
ATOM 695 C C . TRP A 1 88 ? 13.307 0.266 -3.205 1.00 74.81 88 TRP A C 1
ATOM 697 O O . TRP A 1 88 ? 13.396 -0.172 -4.349 1.00 74.81 88 TRP A O 1
ATOM 707 N N . ASN A 1 89 ? 13.940 -0.334 -2.197 1.00 76.44 89 ASN A N 1
ATOM 708 C CA . ASN A 1 89 ? 14.731 -1.556 -2.382 1.00 76.44 89 ASN A CA 1
ATOM 709 C C . ASN A 1 89 ? 13.856 -2.786 -2.669 1.00 76.44 89 ASN A C 1
ATOM 711 O O . ASN A 1 89 ? 14.175 -3.582 -3.554 1.00 76.44 89 ASN A O 1
ATOM 715 N N . GLU A 1 90 ? 12.734 -2.942 -1.962 1.00 75.75 90 GLU A N 1
ATOM 716 C CA . GLU A 1 90 ? 11.767 -4.008 -2.252 1.00 75.75 90 GLU A CA 1
ATOM 717 C C . GLU A 1 90 ? 11.176 -3.863 -3.657 1.00 75.75 90 GLU A C 1
ATOM 719 O O . GLU A 1 90 ? 11.022 -4.858 -4.368 1.00 75.75 90 GLU A O 1
ATOM 724 N N . ALA A 1 91 ? 10.913 -2.623 -4.075 1.00 71.56 91 ALA A N 1
ATOM 725 C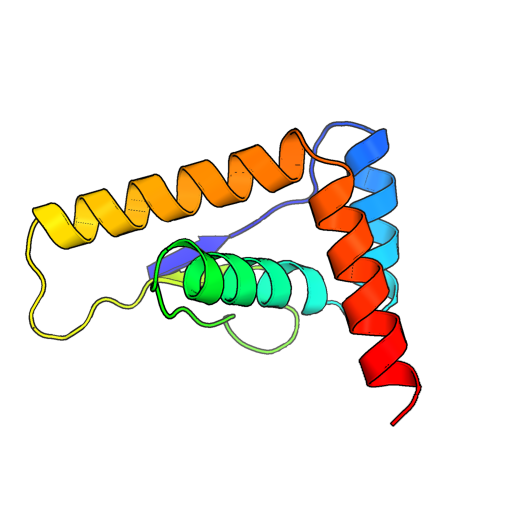 CA . ALA A 1 91 ? 10.458 -2.281 -5.416 1.00 71.56 91 ALA A CA 1
ATOM 726 C C . ALA A 1 91 ? 11.402 -2.820 -6.500 1.00 71.56 91 ALA A C 1
ATOM 728 O O . ALA A 1 91 ? 10.974 -3.535 -7.409 1.00 71.56 91 ALA A O 1
ATOM 729 N N . LEU A 1 92 ? 12.703 -2.521 -6.374 1.00 74.75 92 LEU A N 1
ATOM 730 C CA . LEU A 1 92 ? 13.745 -3.030 -7.273 1.00 74.75 92 LEU A CA 1
ATOM 731 C C . LEU A 1 92 ? 13.798 -4.562 -7.241 1.00 74.75 92 LEU A C 1
ATOM 733 O O . LEU A 1 92 ? 13.943 -5.213 -8.277 1.00 74.75 92 LEU A O 1
ATOM 737 N N . GLY A 1 93 ? 13.642 -5.150 -6.053 1.00 77.50 93 GLY A N 1
ATOM 738 C CA . GLY A 1 93 ? 13.599 -6.596 -5.866 1.00 77.50 93 GLY A CA 1
ATOM 739 C C . GLY A 1 93 ? 12.414 -7.279 -6.558 1.00 77.50 93 GLY A C 1
ATOM 740 O O . GLY A 1 93 ? 12.547 -8.437 -6.953 1.00 77.50 93 GLY A O 1
ATOM 741 N N . 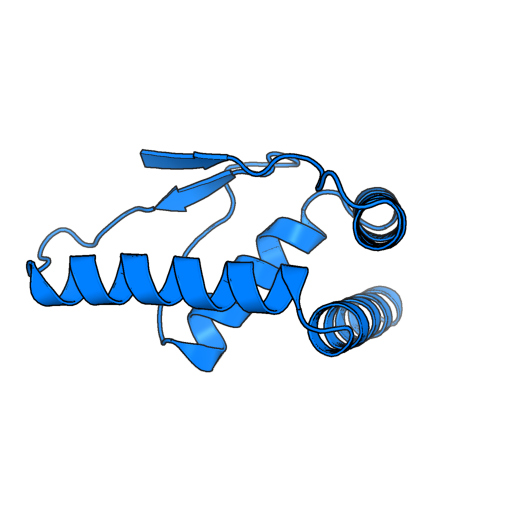LEU A 1 94 ? 11.274 -6.598 -6.713 1.00 73.81 94 LEU A N 1
ATOM 742 C CA . LEU A 1 94 ? 10.122 -7.101 -7.466 1.00 73.81 94 LEU A CA 1
ATOM 743 C C . LEU A 1 94 ? 10.403 -7.075 -8.974 1.00 73.81 94 LEU A C 1
ATOM 745 O O . LEU A 1 94 ? 10.227 -8.096 -9.633 1.00 73.81 94 LEU A O 1
ATOM 749 N N . VAL A 1 95 ? 10.923 -5.950 -9.485 1.00 69.81 95 VAL A N 1
ATOM 750 C CA . VAL A 1 95 ? 11.319 -5.799 -10.900 1.00 69.81 95 VAL A CA 1
ATOM 751 C C . VAL A 1 95 ? 12.294 -6.893 -11.315 1.00 69.81 95 VAL A C 1
ATOM 753 O O . VAL A 1 95 ? 12.133 -7.525 -12.354 1.00 69.81 95 VAL A O 1
ATOM 756 N N . ARG A 1 96 ? 13.309 -7.153 -10.487 1.00 72.44 96 ARG A N 1
ATOM 757 C CA . ARG A 1 96 ? 14.322 -8.168 -10.791 1.00 72.44 96 ARG A CA 1
ATOM 758 C C . ARG A 1 96 ? 13.730 -9.575 -10.908 1.00 72.44 96 ARG A C 1
ATOM 760 O O . ARG A 1 96 ? 14.270 -10.396 -11.637 1.00 72.44 96 ARG A O 1
ATOM 767 N N . ARG A 1 97 ? 12.642 -9.867 -10.190 1.00 73.81 97 ARG A N 1
ATOM 768 C CA . ARG A 1 97 ? 11.961 -11.166 -10.269 1.00 73.81 97 ARG A CA 1
ATOM 769 C C . ARG A 1 97 ? 11.086 -11.271 -11.505 1.00 73.81 97 ARG A C 1
ATOM 771 O O . ARG A 1 97 ? 11.073 -12.328 -12.110 1.00 73.81 97 ARG A O 1
ATOM 778 N N . THR A 1 98 ? 10.383 -10.206 -11.881 1.00 66.81 98 THR A N 1
ATOM 779 C CA . THR A 1 98 ? 9.520 -10.215 -13.070 1.00 66.81 98 THR A CA 1
ATOM 780 C C . THR A 1 98 ? 10.304 -10.139 -14.379 1.00 66.81 98 THR A C 1
ATOM 782 O O . THR A 1 98 ? 9.812 -10.623 -15.384 1.00 66.81 98 THR A O 1
ATOM 785 N N . ALA A 1 99 ? 11.517 -9.577 -14.374 1.00 66.12 99 ALA A N 1
ATOM 786 C CA . ALA A 1 99 ? 12.406 -9.544 -15.540 1.00 66.12 99 ALA A CA 1
ATOM 787 C C . ALA A 1 99 ? 13.173 -10.861 -15.793 1.00 66.12 99 ALA A C 1
ATOM 789 O O . ALA A 1 99 ? 13.730 -11.038 -16.870 1.00 66.12 99 ALA A O 1
ATOM 790 N N . ASN A 1 100 ? 13.234 -11.756 -14.800 1.00 57.25 100 ASN A N 1
ATOM 791 C CA . ASN A 1 100 ? 13.913 -13.057 -14.879 1.00 57.25 100 ASN A CA 1
ATOM 792 C C . ASN A 1 100 ? 12.943 -14.225 -15.163 1.00 57.25 100 ASN A C 1
ATOM 794 O O . ASN A 1 100 ? 13.302 -15.381 -14.931 1.00 57.25 100 ASN A O 1
ATOM 798 N N . VAL A 1 101 ? 11.719 -13.920 -15.600 1.00 49.78 101 VAL A N 1
ATOM 799 C CA . VAL A 1 101 ? 10.684 -14.886 -16.004 1.00 49.78 101 VAL A CA 1
ATOM 800 C C . VAL A 1 101 ? 10.454 -14.764 -17.500 1.00 49.78 101 VAL A C 1
ATOM 802 O O . VAL A 1 101 ? 10.441 -13.612 -17.986 1.00 49.78 101 VAL A O 1
#

Sequence (101 aa):
CGIQFQRPEKLSLRLAFETFNRIHPAMFAQMLVMRLFRKHGVLTQVCGNNFMVLKAAPPLVVTEAEIVTFVEAVERVIEEVHSSSAFWNEALGLVRRTANV

Radius of gyration: 13.98 Å; chains: 1; bounding box: 37×32×30 Å

Secondary structure (DSSP, 8-state):
-EEE----SSHHHHHHHHHHHHH-TTHHHHHHHHHHHHHH----EE-TTT--EEE----SS--HHHHHHHHHHHHHHHHHHHH-HHHHHHHHHHHHHHTT-